Protein AF-A0AAW2RR12-F1 (afdb_monomer_lite)

Secondary structure (DSSP, 8-state):
----------------------SSS--SS-TT-EEEEE-SS-EEEEE--------

pLDDT: mean 74.79, std 17.29, range [39.94, 97.62]

Foldseek 3Di:
DDDDDPDDPPPPPPDDDDDDPPPDPDPPDDFQDWDWDDDDPDIDIDGDHDDDDDD

Radius of gyration: 18.9 Å; chains: 1; bounding box: 62×25×37 Å

Organism: NCBI:txid2727405

Structure (mmCIF, N/CA/C/O backbone):
data_AF-A0AAW2RR12-F1
#
_entry.id   AF-A0AAW2RR12-F1
#
loop_
_atom_site.group_PDB
_atom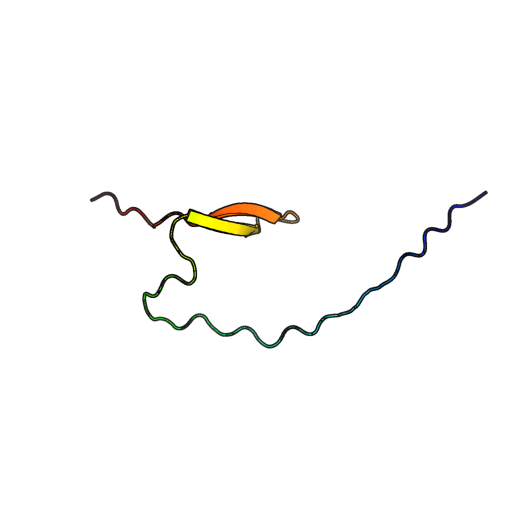_site.id
_atom_site.type_symbol
_atom_site.label_atom_id
_atom_site.label_alt_id
_atom_site.label_comp_id
_atom_site.label_asym_id
_atom_site.label_entity_id
_atom_site.label_seq_id
_atom_site.pdbx_PDB_ins_code
_atom_site.Cartn_x
_atom_site.Cartn_y
_atom_site.Cartn_z
_atom_site.occupancy
_atom_site.B_iso_or_equiv
_atom_site.auth_seq_id
_atom_site.auth_comp_id
_atom_site.auth_asym_id
_atom_site.auth_atom_id
_atom_site.pdbx_PDB_model_num
ATOM 1 N N . MET A 1 1 ? 34.776 7.519 -24.699 1.00 39.94 1 MET A N 1
ATOM 2 C CA . MET A 1 1 ? 34.724 6.043 -24.638 1.00 39.94 1 MET A CA 1
ATOM 3 C C . MET A 1 1 ? 33.784 5.647 -23.512 1.00 39.94 1 MET A C 1
ATOM 5 O O . MET A 1 1 ? 33.649 6.407 -22.565 1.00 39.94 1 MET A O 1
ATOM 9 N N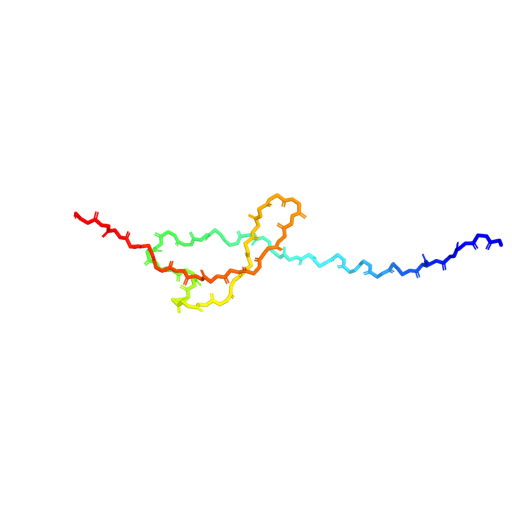 . VAL A 1 2 ? 33.107 4.520 -23.716 1.00 41.50 2 VAL A N 1
ATOM 10 C CA . VAL A 1 2 ? 32.057 3.850 -22.929 1.00 41.50 2 VAL A CA 1
ATOM 11 C C . VAL A 1 2 ? 32.053 4.068 -21.405 1.00 41.50 2 VAL A C 1
ATOM 13 O O . VAL A 1 2 ? 33.074 3.968 -20.733 1.00 41.50 2 VAL A O 1
ATOM 16 N N . SER A 1 3 ? 30.838 4.305 -20.900 1.00 51.78 3 SER A N 1
ATOM 17 C CA . SER A 1 3 ? 30.390 4.348 -19.506 1.00 51.78 3 SER A CA 1
ATOM 18 C C . SER A 1 3 ? 30.682 3.054 -18.739 1.00 51.78 3 SER A C 1
ATOM 20 O O . SER A 1 3 ? 30.613 1.962 -19.294 1.00 51.78 3 SER A O 1
ATOM 22 N N . SER A 1 4 ? 30.905 3.142 -17.429 1.00 54.31 4 SER A N 1
ATOM 23 C CA . SER A 1 4 ? 30.822 1.981 -16.532 1.00 54.31 4 SER A CA 1
ATOM 24 C C . SER A 1 4 ? 30.291 2.414 -15.169 1.00 54.31 4 SER A C 1
ATOM 26 O O . SER A 1 4 ? 31.040 2.598 -14.216 1.00 54.31 4 SER A O 1
ATOM 28 N N . SER A 1 5 ? 28.971 2.585 -15.085 1.00 63.34 5 SER A N 1
ATOM 29 C CA . SER A 1 5 ? 28.250 2.525 -13.815 1.00 63.34 5 SER A CA 1
ATOM 30 C C . SER A 1 5 ? 28.061 1.052 -13.465 1.00 63.34 5 SER A C 1
ATOM 32 O O . SER A 1 5 ? 27.221 0.382 -14.056 1.00 63.34 5 SER A O 1
ATOM 34 N N . LYS A 1 6 ? 28.853 0.539 -12.522 1.00 55.94 6 LYS A N 1
ATOM 35 C CA . LYS A 1 6 ? 28.561 -0.716 -11.818 1.00 55.94 6 LYS A CA 1
ATOM 36 C C . LYS A 1 6 ? 28.213 -0.373 -10.375 1.00 55.94 6 LYS A C 1
ATOM 38 O O . LYS A 1 6 ? 29.065 -0.389 -9.496 1.00 55.94 6 LYS A O 1
ATOM 43 N N . GLY A 1 7 ? 26.959 0.012 -10.172 1.00 57.91 7 GLY A N 1
ATOM 44 C CA . GLY A 1 7 ? 26.300 -0.107 -8.880 1.00 57.91 7 GLY A CA 1
ATOM 45 C C . GLY A 1 7 ? 25.449 -1.365 -8.945 1.00 57.91 7 GLY A C 1
ATOM 46 O O . GLY A 1 7 ? 24.396 -1.337 -9.564 1.00 57.91 7 GLY A O 1
ATOM 47 N N . GLU A 1 8 ? 25.937 -2.458 -8.374 1.00 60.06 8 GLU A N 1
ATOM 48 C CA . GLU A 1 8 ? 25.160 -3.677 -8.144 1.00 60.06 8 GLU A CA 1
ATOM 49 C C . GLU A 1 8 ? 25.343 -4.009 -6.664 1.00 60.06 8 GLU A C 1
ATOM 51 O O . GLU A 1 8 ? 26.304 -4.667 -6.274 1.00 60.06 8 GLU A O 1
ATOM 56 N N . SER A 1 9 ? 24.445 -3.483 -5.838 1.00 62.12 9 SER A N 1
ATOM 57 C CA . SER A 1 9 ? 24.181 -4.038 -4.514 1.00 62.12 9 SER A CA 1
ATOM 58 C C . SER A 1 9 ? 22.759 -4.570 -4.555 1.00 62.12 9 SER A C 1
ATOM 60 O O . SER A 1 9 ? 21.820 -3.881 -4.164 1.00 62.12 9 SER A O 1
ATOM 62 N N . ALA A 1 10 ? 22.600 -5.777 -5.090 1.00 58.53 10 ALA A N 1
ATOM 63 C CA . ALA A 1 10 ? 21.379 -6.548 -4.937 1.00 58.53 10 ALA A CA 1
ATOM 64 C C . ALA A 1 10 ? 21.512 -7.373 -3.651 1.00 58.53 10 ALA A C 1
ATOM 66 O O . ALA A 1 10 ? 22.055 -8.476 -3.652 1.00 58.53 10 ALA A O 1
ATOM 67 N N . SER A 1 11 ? 21.074 -6.799 -2.531 1.00 61.56 11 SER A N 1
ATOM 68 C CA . SER A 1 11 ? 20.714 -7.603 -1.366 1.00 61.56 11 SER A CA 1
ATOM 69 C C . SER A 1 11 ? 19.322 -8.154 -1.646 1.00 61.56 11 SER A C 1
ATOM 71 O O . SER A 1 11 ? 18.338 -7.436 -1.462 1.00 61.56 11 SER A O 1
ATOM 73 N N . ASP A 1 12 ? 19.251 -9.387 -2.149 1.00 60.12 12 ASP A N 1
ATOM 74 C CA . ASP A 1 12 ? 17.999 -10.140 -2.225 1.00 60.12 12 ASP A CA 1
ATOM 75 C C . ASP A 1 12 ? 17.575 -10.432 -0.782 1.00 60.12 12 ASP A C 1
ATOM 77 O O . ASP A 1 12 ? 18.095 -11.310 -0.093 1.00 60.12 12 ASP A O 1
ATOM 81 N N . GLY A 1 13 ? 16.742 -9.541 -0.253 1.00 57.50 13 GLY A N 1
ATOM 82 C CA . GLY A 1 13 ? 16.133 -9.705 1.048 1.00 57.50 13 GLY A CA 1
ATOM 83 C C . GLY A 1 13 ? 15.011 -10.713 0.903 1.00 57.50 13 GLY A C 1
ATOM 84 O O . GLY A 1 13 ? 13.902 -10.324 0.541 1.00 57.50 13 GLY A O 1
ATOM 85 N N . GLU A 1 14 ? 15.292 -11.979 1.212 1.00 64.19 14 GLU A N 1
ATOM 86 C CA . GLU A 1 14 ? 14.269 -12.974 1.531 1.00 64.19 14 GLU A CA 1
ATOM 87 C C . GLU A 1 14 ? 13.394 -12.412 2.663 1.00 64.19 14 GLU A C 1
ATOM 89 O O . GLU A 1 14 ? 13.702 -12.537 3.852 1.00 64.19 14 GLU A O 1
ATOM 94 N N . ASN A 1 15 ? 12.304 -11.738 2.298 1.00 55.06 15 ASN A N 1
ATOM 95 C CA . ASN A 1 15 ? 11.250 -11.406 3.233 1.00 55.06 15 ASN A CA 1
ATOM 96 C C . ASN A 1 15 ? 10.257 -12.571 3.218 1.00 55.06 15 ASN A C 1
ATOM 98 O O . ASN A 1 15 ? 9.753 -13.019 2.189 1.00 55.06 15 ASN A O 1
ATOM 102 N N . SER A 1 16 ? 10.137 -13.131 4.410 1.00 63.50 16 SER A N 1
ATOM 103 C CA . SER A 1 16 ? 9.393 -14.313 4.781 1.00 63.50 16 SER A CA 1
ATOM 104 C C . SER A 1 16 ? 7.949 -14.286 4.283 1.00 63.50 16 SER A C 1
ATOM 106 O O . SER A 1 16 ? 7.231 -13.326 4.539 1.00 63.50 16 SER A O 1
ATOM 108 N N . SER A 1 17 ? 7.549 -15.398 3.650 1.00 60.78 17 SER A N 1
ATOM 109 C CA . SER A 1 17 ? 6.212 -16.014 3.672 1.00 60.78 17 SER A CA 1
ATOM 110 C C . SER A 1 17 ? 5.080 -15.079 4.095 1.00 60.78 17 SER A C 1
ATOM 112 O O . SER A 1 17 ? 4.907 -14.826 5.286 1.00 60.78 17 SER A O 1
ATOM 114 N N . GLY A 1 18 ? 4.281 -14.646 3.116 1.00 57.94 18 GLY A N 1
ATOM 115 C CA . GLY A 1 18 ? 3.079 -13.850 3.325 1.00 57.94 18 GLY A CA 1
ATOM 116 C C . GLY A 1 18 ? 2.197 -14.416 4.435 1.00 57.94 18 GLY A C 1
ATOM 117 O O . GLY A 1 18 ? 1.587 -15.474 4.280 1.00 57.94 18 GLY A O 1
ATOM 118 N N . ASP A 1 19 ? 2.147 -13.683 5.543 1.00 59.72 19 ASP A N 1
ATOM 119 C CA . ASP A 1 19 ? 1.130 -13.828 6.572 1.00 59.72 19 ASP A CA 1
ATOM 120 C C . ASP A 1 19 ? -0.218 -13.538 5.903 1.00 59.72 19 ASP A C 1
ATOM 122 O O . ASP A 1 19 ? -0.465 -12.437 5.398 1.00 59.72 19 ASP A O 1
ATOM 126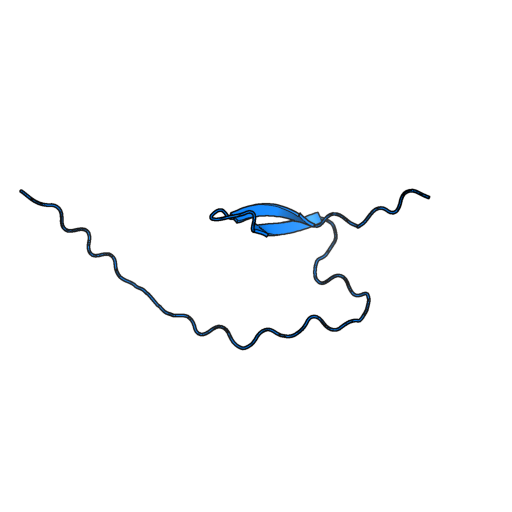 N N . ALA A 1 20 ? -1.048 -14.572 5.766 1.00 62.31 20 ALA A N 1
ATOM 127 C CA . ALA A 1 20 ? -2.397 -14.407 5.254 1.00 62.31 20 ALA A CA 1
ATOM 128 C C . ALA A 1 20 ? -3.122 -13.447 6.205 1.00 62.31 20 ALA A C 1
ATOM 130 O O . ALA A 1 20 ? -3.131 -13.727 7.403 1.00 62.31 20 ALA A O 1
ATOM 131 N N . PRO A 1 21 ? -3.725 -12.342 5.724 1.00 60.91 21 PRO A N 1
ATOM 132 C CA . PRO A 1 21 ? -4.367 -11.403 6.624 1.00 60.91 21 PRO A CA 1
ATOM 133 C C . PRO A 1 21 ? -5.465 -12.150 7.375 1.00 60.91 21 PRO A C 1
ATOM 135 O O . PRO A 1 21 ? -6.408 -12.666 6.762 1.00 60.91 21 PRO A O 1
ATOM 138 N N . GLU A 1 22 ? -5.288 -12.260 8.694 1.00 58.84 22 GLU A N 1
ATOM 139 C CA . GLU A 1 22 ? -6.258 -12.853 9.602 1.00 58.84 22 GLU A CA 1
ATOM 140 C C . GLU A 1 22 ? -7.632 -12.291 9.230 1.00 58.84 22 GLU A C 1
ATOM 142 O O . GLU A 1 22 ? -7.851 -11.080 9.272 1.00 58.84 22 GLU A O 1
ATOM 147 N N . SER A 1 23 ? -8.553 -13.160 8.802 1.00 56.91 23 SER A N 1
ATOM 148 C CA . SER A 1 23 ? -9.935 -12.795 8.469 1.00 56.91 23 SER A CA 1
ATOM 149 C C . SER A 1 23 ? -10.726 -12.483 9.744 1.00 56.91 23 SER A C 1
ATOM 151 O O . SER A 1 23 ? -11.751 -13.085 10.037 1.00 56.91 23 SER A O 1
ATOM 153 N N . GLY A 1 24 ? -10.220 -11.558 10.549 1.00 55.72 24 GLY A N 1
ATOM 154 C CA . GLY A 1 24 ? -10.970 -10.789 11.520 1.00 55.72 24 GLY A CA 1
ATOM 155 C C . GLY A 1 24 ? -11.064 -9.376 10.968 1.00 55.72 24 GLY A C 1
ATOM 156 O O . GLY A 1 24 ? -10.129 -8.885 10.348 1.00 55.72 24 GLY A O 1
ATOM 157 N N . SER A 1 25 ? -12.194 -8.712 11.164 1.00 65.00 25 SER A N 1
ATOM 158 C CA . SER A 1 25 ? -12.487 -7.340 10.733 1.00 65.00 25 SER A CA 1
ATOM 159 C C . SER A 1 25 ? -11.637 -6.279 11.457 1.00 65.00 25 SER A C 1
ATOM 161 O O . SER A 1 25 ? -12.153 -5.294 11.980 1.00 65.00 25 SER A O 1
ATOM 163 N N . LYS A 1 26 ? -10.325 -6.494 11.530 1.00 69.94 26 LYS A N 1
ATOM 164 C CA . LYS A 1 26 ? -9.330 -5.576 12.052 1.00 69.94 26 LYS A CA 1
ATOM 165 C C . LYS A 1 26 ? -8.612 -4.991 10.845 1.00 69.94 26 LYS A C 1
ATOM 167 O O . LYS A 1 26 ? -7.884 -5.687 10.146 1.00 69.94 26 LYS A O 1
ATOM 172 N N . SER A 1 27 ? -8.875 -3.716 10.573 1.00 73.38 27 SER A N 1
ATOM 173 C CA . SER A 1 27 ? -8.135 -2.984 9.548 1.00 73.38 27 SER A CA 1
ATOM 174 C C . SER A 1 27 ? -6.639 -3.106 9.841 1.00 73.38 27 SER A C 1
ATOM 176 O O . SER A 1 27 ? -6.208 -2.810 10.956 1.00 73.38 27 SER A O 1
ATOM 178 N N . LEU A 1 28 ? -5.863 -3.557 8.854 1.00 84.06 28 LEU A N 1
ATOM 179 C CA . LEU A 1 28 ? -4.404 -3.673 8.962 1.00 84.06 28 LEU A CA 1
ATOM 180 C C . LEU A 1 28 ? -3.730 -2.303 9.120 1.00 84.06 28 LEU A C 1
ATOM 182 O O . LEU A 1 28 ? -2.613 -2.225 9.620 1.00 84.06 28 LEU A O 1
ATOM 186 N N . PHE A 1 29 ? -4.431 -1.240 8.718 1.00 85.75 29 PHE A N 1
ATOM 187 C CA . PHE A 1 29 ? -3.958 0.138 8.734 1.00 85.75 29 PHE A CA 1
ATOM 188 C C . PHE A 1 29 ? -4.899 1.031 9.540 1.00 85.75 29 PHE A C 1
ATOM 190 O O . PHE A 1 29 ? -6.116 0.813 9.578 1.00 85.75 29 PHE A O 1
ATOM 197 N N . SER A 1 30 ? -4.334 2.058 10.162 1.00 89.25 30 SER A N 1
ATOM 198 C CA . SER A 1 30 ? -5.091 3.085 10.875 1.00 89.25 30 SER A CA 1
ATOM 199 C C . SER A 1 30 ? -5.653 4.125 9.906 1.00 89.25 30 SER A C 1
ATOM 201 O O . SER A 1 30 ? -5.083 4.390 8.846 1.00 89.25 30 SER A O 1
ATOM 203 N N . GLU A 1 31 ? -6.771 4.756 10.267 1.00 89.94 31 GLU A N 1
ATOM 204 C CA . GLU A 1 31 ? -7.294 5.882 9.493 1.00 89.94 31 GLU A CA 1
ATOM 205 C C . GLU A 1 31 ? -6.242 6.995 9.385 1.00 89.94 31 GLU A C 1
ATOM 207 O O . GLU A 1 31 ? -5.641 7.415 10.373 1.00 89.94 31 GLU A O 1
ATOM 212 N N . GLY A 1 32 ? -6.026 7.483 8.164 1.00 92.00 32 GLY A N 1
ATOM 213 C CA . GLY A 1 32 ? -5.070 8.549 7.891 1.00 92.00 32 GLY A CA 1
ATOM 214 C C . GLY A 1 32 ? -3.619 8.086 7.757 1.00 92.00 32 GLY A C 1
ATOM 215 O O . GLY A 1 32 ? -2.757 8.917 7.475 1.00 92.00 32 GLY A O 1
ATOM 216 N N . GLU A 1 33 ? -3.343 6.790 7.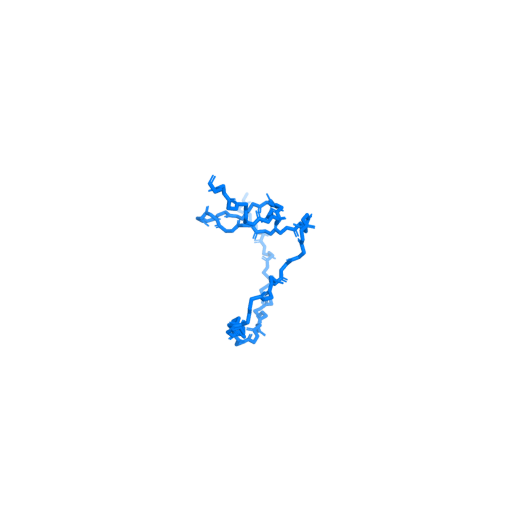907 1.00 94.81 33 GLU A N 1
ATOM 217 C CA . GLU A 1 33 ? -2.001 6.234 7.763 1.00 94.81 33 GLU A CA 1
ATOM 218 C C . GLU A 1 33 ? -1.462 6.432 6.338 1.00 94.81 33 GLU A C 1
ATOM 220 O O . GLU A 1 33 ? -2.171 6.218 5.347 1.00 94.81 33 GLU A O 1
ATOM 225 N N . LYS A 1 34 ? -0.198 6.863 6.232 1.00 95.56 34 LYS A N 1
ATOM 226 C CA . LYS A 1 34 ? 0.497 6.984 4.949 1.00 95.56 34 LYS A CA 1
ATOM 227 C C . LYS A 1 34 ? 0.878 5.587 4.471 1.00 95.56 34 LYS A C 1
ATOM 229 O O . LYS A 1 34 ? 1.659 4.901 5.120 1.00 95.56 34 LYS A O 1
ATOM 234 N N . VAL A 1 35 ? 0.361 5.206 3.312 1.00 95.00 35 VAL A N 1
ATOM 235 C CA . VAL A 1 35 ? 0.579 3.893 2.702 1.00 95.00 35 VAL A CA 1
ATOM 236 C C . VAL A 1 35 ? 1.106 4.047 1.281 1.00 95.00 35 VAL A C 1
ATOM 238 O O . VAL A 1 35 ? 1.056 5.127 0.689 1.00 95.00 35 VAL A O 1
ATOM 241 N N . LEU A 1 36 ? 1.622 2.956 0.726 1.00 96.00 36 LEU A N 1
ATOM 242 C CA . LEU A 1 36 ? 2.056 2.886 -0.662 1.00 96.00 36 LEU A CA 1
ATOM 243 C C . LEU A 1 36 ? 1.077 2.013 -1.448 1.00 96.00 36 LEU A C 1
ATOM 245 O O . LEU A 1 36 ? 0.814 0.873 -1.072 1.00 96.00 36 LEU A O 1
ATOM 249 N N . ALA A 1 37 ? 0.530 2.552 -2.533 1.00 94.69 37 ALA A N 1
ATOM 250 C CA . ALA A 1 37 ? -0.405 1.862 -3.406 1.00 94.69 37 ALA A CA 1
ATOM 251 C C . ALA A 1 37 ? 0.303 1.378 -4.671 1.00 94.69 37 ALA A C 1
ATOM 253 O O . ALA A 1 37 ? 0.939 2.153 -5.389 1.00 94.69 37 ALA A O 1
ATOM 254 N N . TYR A 1 38 ? 0.153 0.091 -4.963 1.00 96.81 38 TYR A N 1
ATOM 255 C CA . TYR A 1 38 ? 0.601 -0.496 -6.215 1.00 96.81 38 TYR A CA 1
ATOM 256 C C . TYR A 1 38 ? -0.461 -0.291 -7.299 1.00 96.81 38 TYR A C 1
ATOM 258 O O . TYR A 1 38 ? -1.605 -0.721 -7.144 1.00 96.81 38 TYR A O 1
ATOM 266 N N . HIS A 1 39 ? -0.089 0.351 -8.407 1.00 96.62 39 HIS A N 1
ATOM 267 C CA . HIS A 1 39 ? -0.977 0.536 -9.554 1.00 96.62 39 HIS A CA 1
ATOM 268 C C . HIS A 1 39 ? -0.182 0.421 -10.864 1.00 96.62 39 HIS A C 1
ATOM 270 O O . HIS A 1 39 ? 0.207 1.413 -11.484 1.00 96.62 39 HIS A O 1
ATOM 276 N N . GLY A 1 40 ? 0.097 -0.827 -11.261 1.00 95.69 40 GLY A N 1
ATOM 277 C CA . GLY A 1 40 ? 0.947 -1.164 -12.408 1.00 95.69 40 GLY A CA 1
ATOM 278 C C . GLY A 1 40 ? 2.441 -1.120 -12.053 1.00 95.69 40 GLY A C 1
ATOM 279 O O . GLY A 1 40 ? 2.793 -1.319 -10.900 1.00 95.69 40 GLY A O 1
ATOM 280 N N . PRO A 1 41 ? 3.363 -0.826 -12.987 1.00 96.88 41 PRO A N 1
ATOM 281 C CA . PRO A 1 41 ? 4.810 -0.815 -12.713 1.00 96.88 41 PRO A CA 1
ATOM 282 C C . PRO A 1 41 ? 5.266 0.323 -11.776 1.00 96.88 41 PRO A C 1
ATOM 284 O O . PRO A 1 41 ? 6.461 0.576 -11.642 1.00 96.88 41 PRO A O 1
ATOM 287 N N . ARG A 1 42 ? 4.328 1.063 -11.177 1.00 97.44 42 ARG A N 1
ATOM 288 C CA . ARG A 1 42 ? 4.581 2.225 -10.333 1.00 97.44 42 ARG A CA 1
ATOM 289 C C . ARG A 1 42 ? 3.896 2.063 -8.985 1.00 97.44 42 ARG A C 1
ATOM 291 O O . ARG A 1 42 ? 2.804 1.504 -8.874 1.00 97.44 42 ARG A O 1
ATOM 298 N N . ILE A 1 43 ? 4.564 2.613 -7.981 1.00 97.62 43 ILE A N 1
ATOM 299 C CA . ILE A 1 43 ? 4.092 2.704 -6.607 1.00 97.62 43 ILE A CA 1
ATOM 300 C C . ILE A 1 43 ? 3.805 4.175 -6.321 1.00 97.62 43 ILE A C 1
ATOM 302 O O . ILE A 1 43 ? 4.581 5.050 -6.710 1.00 97.62 43 ILE A O 1
ATOM 306 N N . TYR A 1 44 ? 2.688 4.437 -5.656 1.00 97.00 44 TYR A N 1
ATOM 307 C CA . TYR A 1 44 ? 2.200 5.779 -5.368 1.00 97.00 44 TYR A CA 1
ATOM 308 C C . TYR A 1 44 ? 2.030 5.969 -3.869 1.00 97.00 44 TYR A C 1
ATOM 310 O O . TYR A 1 44 ? 1.596 5.055 -3.172 1.00 97.00 44 TYR A O 1
ATOM 318 N N . GLU A 1 45 ? 2.327 7.165 -3.370 1.00 96.94 45 GLU A N 1
ATOM 319 C CA . GLU A 1 45 ? 1.935 7.527 -2.012 1.00 96.94 45 GLU A CA 1
ATOM 320 C C . GLU A 1 45 ? 0.416 7.690 -1.936 1.00 96.94 45 GLU A C 1
ATOM 322 O O . GLU A 1 45 ? -0.202 8.326 -2.790 1.00 96.94 45 GLU A O 1
ATOM 327 N N . ALA A 1 46 ? -0.181 7.113 -0.902 1.00 94.88 46 ALA A N 1
ATOM 328 C CA . ALA A 1 46 ? -1.605 7.169 -0.646 1.00 94.88 46 ALA A CA 1
ATOM 329 C C . ALA A 1 46 ? -1.869 7.292 0.858 1.00 94.88 46 ALA A C 1
ATOM 331 O O . ALA A 1 46 ? -0.962 7.247 1.694 1.00 94.88 46 ALA A O 1
ATOM 332 N N . LYS A 1 47 ? -3.144 7.462 1.196 1.00 94.69 47 LYS A N 1
ATOM 333 C CA . LYS A 1 47 ? -3.615 7.528 2.573 1.00 94.69 47 LYS A CA 1
ATOM 334 C C . LYS A 1 47 ? -4.687 6.470 2.784 1.00 94.69 47 LYS A C 1
ATOM 336 O O . LYS A 1 47 ? -5.599 6.369 1.964 1.00 94.69 47 LYS A O 1
ATOM 341 N N . ALA A 1 48 ? -4.583 5.709 3.868 1.00 91.88 48 ALA A N 1
ATOM 342 C CA . ALA A 1 48 ? -5.619 4.772 4.272 1.00 91.88 48 ALA A CA 1
ATOM 343 C C . ALA A 1 48 ? -6.878 5.556 4.676 1.00 91.88 48 ALA A C 1
ATOM 345 O O . ALA A 1 48 ? -6.894 6.268 5.683 1.00 91.88 48 ALA A O 1
ATOM 346 N N . CYS A 1 49 ? -7.920 5.462 3.853 1.00 87.31 49 CYS A N 1
ATOM 347 C CA . CYS A 1 49 ? -9.227 6.046 4.130 1.00 87.31 49 CYS A CA 1
ATOM 348 C C . CYS A 1 49 ? -10.174 4.948 4.632 1.00 87.31 49 CYS A C 1
ATOM 350 O O . CYS A 1 49 ? -10.138 3.836 4.096 1.00 87.31 49 CYS A O 1
ATOM 352 N N . PRO A 1 50 ? -11.033 5.234 5.624 1.00 83.19 50 PRO A N 1
ATOM 353 C CA . PRO A 1 50 ? -12.048 4.285 6.050 1.00 83.19 50 PRO A CA 1
ATOM 354 C C . PRO A 1 50 ? -13.008 3.989 4.893 1.00 83.19 50 PRO A C 1
ATOM 356 O O . PRO A 1 50 ? -13.324 4.865 4.083 1.00 83.19 50 PRO A O 1
ATOM 359 N N . ASN A 1 51 ? -13.483 2.745 4.818 1.00 80.62 51 ASN A N 1
ATOM 360 C CA . ASN A 1 51 ? -14.531 2.379 3.876 1.00 80.62 51 ASN A CA 1
ATOM 361 C C . ASN A 1 51 ? -15.849 3.007 4.352 1.00 80.62 51 ASN A C 1
ATOM 363 O O . ASN A 1 51 ? -16.461 2.539 5.313 1.00 80.62 51 ASN A O 1
ATOM 367 N N . ILE A 1 52 ? -16.241 4.111 3.721 1.00 79.00 52 ILE A N 1
ATOM 368 C CA . ILE A 1 52 ? -17.497 4.801 4.005 1.00 79.00 52 ILE A CA 1
ATOM 369 C C . ILE A 1 52 ? -18.636 4.112 3.250 1.00 79.00 52 ILE A C 1
ATOM 371 O O . ILE A 1 52 ? -18.755 4.219 2.031 1.00 79.00 52 ILE A O 1
ATOM 375 N N . HIS A 1 53 ? -19.485 3.390 3.979 1.00 77.62 53 HIS A N 1
ATOM 376 C CA . HIS A 1 53 ? -20.725 2.855 3.424 1.00 77.62 53 HIS A CA 1
ATOM 377 C C . HIS A 1 53 ? -21.778 3.969 3.439 1.00 77.62 53 HIS A C 1
ATOM 379 O O . HIS A 1 53 ? -22.199 4.412 4.507 1.00 77.62 53 HIS A O 1
ATOM 385 N N . PHE A 1 54 ? -22.184 4.442 2.262 1.00 71.44 54 PHE A N 1
ATOM 386 C CA . PHE A 1 54 ? -23.348 5.315 2.135 1.00 71.44 54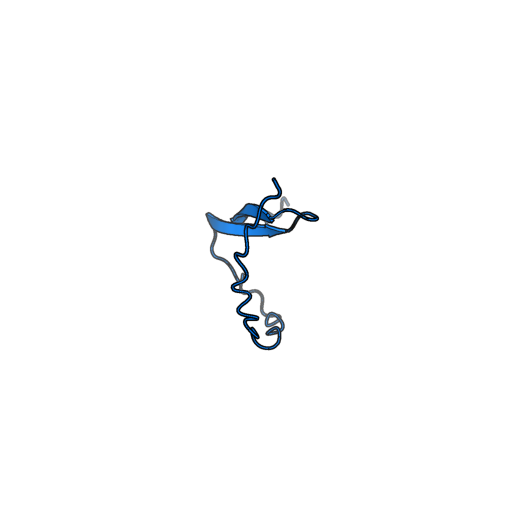 PHE A CA 1
ATOM 387 C C . PHE A 1 54 ? -24.607 4.439 2.139 1.00 71.44 54 PHE A C 1
ATOM 389 O O . PHE A 1 54 ? -24.765 3.604 1.250 1.00 71.44 54 PHE A O 1
ATOM 396 N N . SER A 1 55 ? -25.435 4.594 3.175 1.00 71.69 55 SER A N 1
ATOM 397 C CA . SER A 1 55 ? -26.740 3.935 3.344 1.00 71.69 55 SER A CA 1
ATOM 398 C C . SER A 1 55 ? -27.819 4.540 2.459 1.00 71.69 55 SER A C 1
ATOM 400 O O . SER A 1 55 ? -27.847 5.793 2.412 1.00 71.69 55 SER A O 1
#

Sequence (55 aa):
MVSSSKGESASDGENSSGDAPESGSKSLFSEGEKVLAYHGPRIYEAKACPNIHFS

=== Feature glossary ===
Feature key, reading from the visual/contextual features back to the raw sequence:

Rendered structure images. Structure images are PyMOL renders from six orthogonal camera directions. Cartoon representation draws helices as coils and strands as arrows; sticks shows the backbone as bonds; surface shows the solvent-excluded envelope. Rainbow coloring maps sequence position to hue (blue→red, N→C); chain coloring assigns a distinct color per polypeptide.

Contact-map, Ramachandran, and PAE plots. Three diagnostic plots accompany the record. The Cα contact map visualizes the tertiary structure as a 2D adjacency matrix (8 Å cutoff, sequence-local contacts suppressed). The Ramachandran plot shows the distribution of backbone (φ, ψ) torsions, with points in the α and β basins reflecting secondary structure content. The PAE plot shows AlphaFold's inter-residue confidence as a color matrix.

InterPro / GO / CATH / organism. The annotation block draws on four external resources. InterPro: which protein families and domains the sequence belongs to. GO: standardized terms for what the protein does, what process it participates in, and where in the cell it acts. CATH: which structural fold it has in the CATH hierarchy. Organism: the species of origin.

Nearest PDB structures. Structural nearest neighbors (via Foldseek easy-search vs the PDB). Reported per hit: target PDB id, E-value, and alignment TM-score. A TM-score above ~0.5 is the conventional threshold for 'same fold'.

Predicted aligned error. Predicted aligned error is AlphaFold's pairwise confidence. Unlike pLDDT (per-residue), PAE is per-residue-pair and captures whether two parts of the structure are correctly placed relative to each other. Units are ångströms of expected positional error.

Solvent-accessible surface area. SASA measures how much of the protein is reachable by solvent. It is computed by rolling a water-sized probe over the atomic surface and summing the exposed area (Å²). Per-residue SASA distinguishes core (buried, low SASA) from surface (exposed, high SASA) residues; total SASA is a whole-molecule size measure.

B-factor. Crystallographic B-factors measure how much each atom's electron density is smeared out, in Å². They rise in mobile loops and surface residues and fall in the buried interior. In AlphaFold models this column is repurposed to hold pLDDT instead.

pLDDT. For AlphaFold models, the B-factor field carries pLDDT — the model's own estimate of local accuracy on a 0–100 scale. Regions with pLDDT<50 should be treated as essentially unmodeled; they often correspond to intrinsically disordered segments.

Backbone torsions (φ/ψ). φ (phi) and ψ (psi) are the two rotatable backbone dihedrals per residue: φ is the C(i-1)–N–Cα–C torsion, ψ is the N–Cα–C–N(i+1) torsion, both in degrees on (−180°, 180°]. α-helical residues cluster near (−60°, −45°); β-strand residues near (−120°, +130°). A Ramachandran plot is simply a scatter of (φ, ψ) for every residue.

Radius of gyration, Cα contacts, bounding box. Radius of gyration (Rg) is the root-mean-square distance of Cα atoms from their centroid — a single number for overall size and compactness. A globular domain of N residues has Rg ≈ 2.2·N^0.38 Å; an extended or disordered chain has a much larger Rg. The Cα contact count is the number of residue pairs whose Cα atoms are within 8 Å and are more than four positions apart in sequence — a standard proxy for tertiary packing density. The bounding box is the smallest axis-aligned box enclosing all Cα atoms.

Secondary structure (3-state, P-SEA). Three-state secondary structure (P-SEA) collapses the eight DSSP classes into helix (a), strand (b), and coil (c). P-SEA assigns these from Cα geometry alone — distances and angles — without requiring backbone oxygens, so it works on any Cα trace.

Secondary structure (8-state, DSSP). Secondary structure is the local, repeating backbone conformation. DSSP classifies it into eight states by reading the hydrogen-bond network: three helix types (H, G, I), two β types (E, B), two non-regular types (T, S), and unstructured coil (-).

Foldseek 3Di. The Foldseek 3Di string encodes local tertiary geometry as a 20-letter alphabet — one character per residue — derived from the relative positions of nearby Cα atoms. Unlike the amino-acid sequence, 3Di is a direct function of the 3D structure, so two proteins with the same fold have similar 3Di strings even at low sequence identity.

mmCIF coordinates. Structure coordinates are given as an mmCIF _atom_site loop: one row per atom with element, residue name, chain id, sequen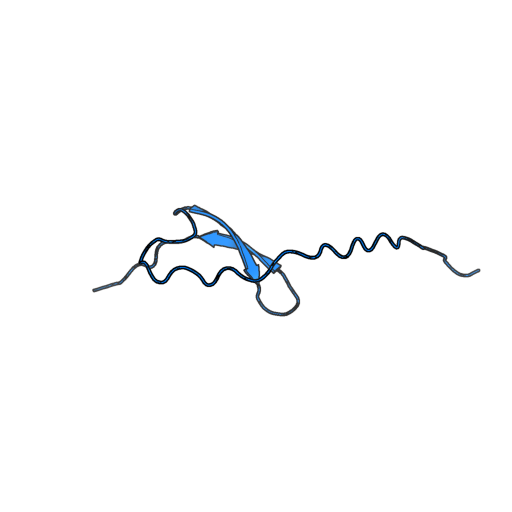ce number, and x/y/z position in Å. Only the four main-chain atoms per residue are included here; side chains are omitted to keep the record compact.

Sequence. This is the polypeptide sequence — one letter per residue, N-terminus first. Length ranges from a few dozen residues for small domains to over a thousand for large multi-domain proteins.